Protein AF-A0A954W7C1-F1 (afdb_monomer_lite)

Radius of gyration: 16.76 Å; chains: 1; bounding box: 34×51×30 Å

Foldseek 3Di:
DDDDDDPDDDPPVVVVVVVLVVVVVVLCCCQPPQDAQLWHADDADPVRPWGDHPHTDDSNDWDDPPPILQVQLVVLVVSCVVPVDCVSVVSSVSSD

Sequence (96 aa):
MPTSPLPAADPPTDLAARAKQTMRRAATYYRTQVATHGGYVYHYTPDLKTRWGEGLATVDQIWVQPPGTPTVGLAFLRAYEATGDEFYLDAATDAA

Structure (mmCIF, N/CA/C/O backbone):
data_AF-A0A954W7C1-F1
#
_entry.id   AF-A0A954W7C1-F1
#
loop_
_atom_site.group_PDB
_atom_site.id
_atom_site.type_symbol
_atom_site.label_atom_id
_atom_site.label_alt_id
_atom_site.label_comp_id
_atom_site.label_asym_id
_atom_site.label_entity_id
_atom_site.label_seq_id
_atom_site.pdbx_PDB_ins_code
_atom_site.Cartn_x
_atom_site.Cartn_y
_atom_site.Cartn_z
_atom_site.occupancy
_atom_site.B_iso_or_equiv
_atom_site.auth_seq_id
_atom_site.auth_comp_id
_atom_site.auth_asym_id
_atom_site.auth_atom_id
_atom_site.pdbx_PDB_model_num
ATOM 1 N N . MET A 1 1 ? 5.286 40.792 -6.399 1.00 46.50 1 MET A N 1
ATOM 2 C CA . MET A 1 1 ? 4.451 39.579 -6.533 1.00 46.50 1 MET A CA 1
ATOM 3 C C . MET A 1 1 ? 3.261 39.736 -5.599 1.00 46.50 1 MET A C 1
ATOM 5 O O . MET A 1 1 ? 3.514 39.960 -4.421 1.00 46.50 1 MET A O 1
ATOM 9 N N . PRO A 1 2 ? 2.004 39.709 -6.070 1.00 47.50 2 PRO A N 1
ATOM 10 C CA . PRO A 1 2 ? 0.861 39.740 -5.166 1.00 47.50 2 PRO A CA 1
ATOM 11 C C . PRO A 1 2 ? 0.733 38.371 -4.481 1.00 47.50 2 PRO A C 1
ATOM 13 O O . PRO A 1 2 ? 0.677 37.339 -5.146 1.00 47.50 2 PRO A O 1
ATOM 16 N N . THR A 1 3 ? 0.723 38.352 -3.151 1.00 55.84 3 THR A N 1
ATOM 17 C CA . THR A 1 3 ? 0.455 37.154 -2.348 1.00 55.84 3 THR A CA 1
ATOM 18 C C . THR A 1 3 ? -1.054 36.956 -2.265 1.00 55.84 3 THR A C 1
ATOM 20 O O . THR A 1 3 ? -1.725 37.636 -1.489 1.00 55.84 3 THR A O 1
ATOM 23 N N . SER A 1 4 ? -1.599 36.055 -3.084 1.00 59.16 4 SER A N 1
ATOM 24 C CA . SER A 1 4 ? -2.972 35.581 -2.876 1.00 59.16 4 SER A CA 1
ATOM 25 C C . SER A 1 4 ? -3.046 34.822 -1.548 1.00 59.16 4 SER A C 1
ATOM 27 O O . SER A 1 4 ? -2.147 34.021 -1.273 1.00 59.16 4 SER A O 1
ATOM 29 N N . PRO A 1 5 ? -4.073 35.056 -0.715 1.00 54.41 5 PRO A N 1
ATOM 30 C CA . PRO A 1 5 ? -4.261 34.274 0.495 1.00 54.41 5 PRO A CA 1
ATOM 31 C C . PRO A 1 5 ? -4.537 32.815 0.114 1.00 54.41 5 PRO A C 1
ATOM 33 O O . PRO A 1 5 ? -5.275 32.537 -0.833 1.00 54.41 5 PRO A O 1
ATOM 36 N N . LEU A 1 6 ? -3.913 31.885 0.841 1.00 46.31 6 LEU A N 1
ATOM 37 C CA . LEU A 1 6 ? -4.219 30.462 0.731 1.00 46.31 6 LEU A CA 1
ATOM 38 C C . LEU A 1 6 ? -5.710 30.260 1.053 1.00 46.31 6 LEU A C 1
ATOM 40 O O . LEU A 1 6 ? -6.195 30.863 2.015 1.00 46.31 6 LEU A O 1
ATOM 44 N N . PRO A 1 7 ? -6.445 29.455 0.266 1.00 57.06 7 PRO A N 1
ATOM 45 C CA . PRO A 1 7 ? -7.849 29.187 0.546 1.00 57.06 7 PRO A CA 1
ATOM 46 C C . PRO A 1 7 ? -7.996 28.606 1.956 1.00 57.06 7 PRO A C 1
ATOM 48 O O . PRO A 1 7 ? -7.177 27.795 2.394 1.00 57.06 7 PRO A O 1
ATOM 51 N N . ALA A 1 8 ? -9.025 29.058 2.676 1.00 61.09 8 ALA A N 1
ATOM 52 C CA . ALA A 1 8 ? -9.338 28.560 4.008 1.00 61.09 8 ALA A CA 1
ATOM 53 C C . ALA A 1 8 ? -9.559 27.040 3.957 1.00 61.09 8 ALA A C 1
ATOM 55 O O . ALA A 1 8 ? -10.245 26.543 3.065 1.00 61.09 8 ALA A O 1
ATOM 56 N N . ALA A 1 9 ? -8.957 26.314 4.901 1.00 61.81 9 ALA A N 1
ATOM 57 C CA . ALA A 1 9 ? -9.145 24.876 5.024 1.00 61.81 9 ALA A CA 1
ATOM 58 C C . ALA A 1 9 ? -10.626 24.558 5.283 1.00 61.81 9 ALA A C 1
ATOM 60 O O . ALA A 1 9 ? -11.261 25.204 6.121 1.00 61.81 9 ALA A O 1
ATOM 61 N N . ASP A 1 10 ? -11.159 23.570 4.561 1.0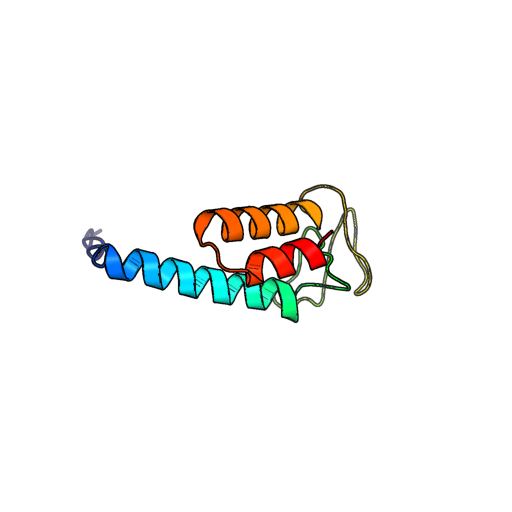0 54.03 10 ASP A N 1
ATOM 62 C CA . ASP A 1 10 ? -12.523 23.073 4.745 1.00 54.03 10 ASP A CA 1
ATOM 63 C C . ASP A 1 10 ? -12.784 22.672 6.212 1.00 54.03 10 ASP A C 1
ATOM 65 O O . ASP A 1 10 ? -11.849 22.276 6.922 1.00 54.03 10 ASP A O 1
ATOM 69 N N . PRO A 1 11 ? -14.040 22.760 6.695 1.00 55.62 11 PRO A N 1
ATOM 70 C CA . PRO A 1 11 ? -14.371 22.446 8.080 1.00 55.62 11 PRO A CA 1
ATOM 71 C C . PRO A 1 11 ? -13.880 21.040 8.488 1.00 55.62 11 PRO A C 1
ATOM 73 O O . PRO A 1 11 ? -13.865 20.125 7.660 1.00 55.62 11 PRO A O 1
ATOM 76 N N . PRO A 1 12 ? -13.519 20.818 9.770 1.00 59.91 12 PRO A N 1
ATOM 77 C CA . PRO A 1 12 ? -12.833 19.600 10.229 1.00 59.91 12 PRO A CA 1
ATOM 78 C C . PRO A 1 12 ? -13.532 18.283 9.856 1.00 59.91 12 PRO A C 1
ATOM 80 O O . PRO A 1 12 ? -12.876 17.268 9.613 1.00 59.91 12 PRO A O 1
ATOM 83 N N . THR A 1 13 ? -14.865 18.303 9.784 1.00 62.84 13 THR A N 1
ATOM 84 C CA . THR A 1 13 ? -15.707 17.157 9.418 1.00 62.84 13 THR A CA 1
ATOM 85 C C . THR A 1 13 ? -15.498 16.715 7.969 1.00 62.84 13 THR A C 1
ATOM 87 O O . THR A 1 13 ? -15.552 15.524 7.669 1.00 62.84 13 THR A O 1
ATOM 90 N N . ASP A 1 14 ? -15.217 17.664 7.079 1.00 82.94 14 ASP A N 1
ATOM 91 C CA . ASP A 1 14 ? -14.963 17.416 5.664 1.00 82.94 14 ASP A CA 1
ATOM 92 C C . ASP A 1 14 ? -13.527 16.927 5.440 1.00 82.94 14 ASP A C 1
ATOM 94 O O . ASP A 1 14 ? -13.296 15.947 4.731 1.00 82.94 14 ASP A O 1
ATOM 98 N N . LEU A 1 15 ? -12.550 17.516 6.139 1.00 91.25 15 LEU A N 1
ATOM 99 C CA . LEU A 1 15 ? -11.151 17.107 6.006 1.00 91.25 15 LEU A CA 1
ATOM 100 C C . LEU A 1 15 ? -10.935 15.639 6.402 1.00 91.25 15 LEU A C 1
ATOM 102 O O . LEU A 1 15 ? -10.290 14.894 5.663 1.00 91.25 15 LEU A O 1
ATOM 106 N N . ALA A 1 16 ? -11.498 15.199 7.533 1.00 91.38 16 ALA A N 1
ATOM 107 C CA . ALA A 1 16 ? -11.367 13.812 7.980 1.00 91.38 16 ALA A CA 1
ATOM 108 C C . ALA A 1 16 ? -12.037 12.823 7.007 1.00 91.38 16 ALA A C 1
ATOM 110 O O . ALA A 1 16 ? -11.474 11.767 6.706 1.00 91.38 16 ALA A O 1
ATOM 111 N N . ALA A 1 17 ? -13.218 13.165 6.483 1.00 92.50 17 ALA A N 1
ATOM 112 C CA . ALA A 1 17 ? -13.920 12.342 5.500 1.00 92.50 17 ALA A CA 1
ATOM 113 C C . ALA A 1 17 ? -13.145 12.252 4.174 1.00 92.50 17 ALA A C 1
ATOM 115 O O . ALA A 1 17 ? -12.912 11.151 3.666 1.00 92.50 17 ALA A O 1
ATOM 116 N N . ARG A 1 18 ? -12.668 13.389 3.650 1.00 94.25 18 ARG A N 1
ATOM 117 C CA . ARG A 1 18 ? -11.837 13.448 2.436 1.00 94.25 18 ARG A CA 1
ATOM 118 C C . ARG A 1 18 ? -10.519 12.699 2.604 1.00 94.25 18 ARG A C 1
ATOM 120 O O . ARG A 1 18 ? -10.097 12.011 1.672 1.00 94.25 18 ARG A O 1
ATOM 127 N N . ALA A 1 19 ? -9.890 12.780 3.778 1.00 95.81 19 ALA A N 1
ATOM 128 C CA . ALA A 1 19 ? -8.681 12.022 4.088 1.00 95.81 19 ALA A CA 1
ATOM 129 C C . ALA A 1 19 ? -8.946 10.513 4.010 1.00 95.81 19 ALA A C 1
ATOM 131 O O . ALA A 1 19 ? -8.264 9.822 3.256 1.00 95.81 19 ALA A O 1
ATOM 132 N N . LYS A 1 20 ? -9.997 10.015 4.679 1.00 96.06 20 LYS A N 1
ATOM 133 C CA . LYS A 1 20 ? -10.389 8.594 4.616 1.00 96.06 20 LYS A CA 1
ATOM 134 C C . LYS A 1 20 ? -10.694 8.139 3.188 1.00 96.06 20 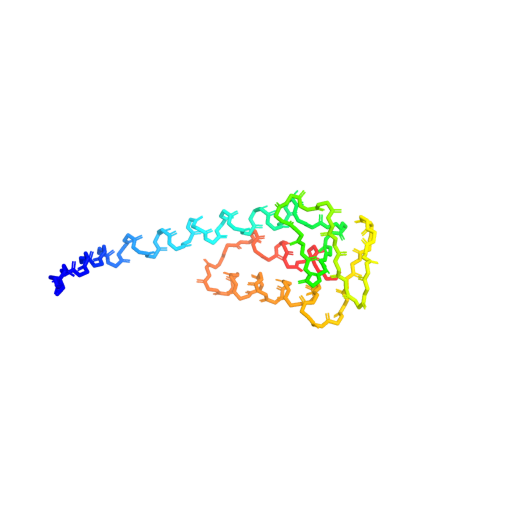LYS A C 1
ATOM 136 O O . LYS A 1 20 ? -10.212 7.090 2.764 1.00 96.06 20 LYS A O 1
ATOM 141 N N . GLN A 1 21 ? -11.437 8.938 2.420 1.00 96.44 21 GLN A N 1
ATOM 142 C CA . GLN A 1 21 ? -11.748 8.623 1.022 1.00 96.44 21 GLN A CA 1
ATOM 143 C C . GLN A 1 21 ? -10.481 8.564 0.155 1.00 96.44 21 GLN A C 1
ATOM 145 O O . GLN A 1 21 ? -10.324 7.664 -0.672 1.00 96.44 21 GLN A O 1
ATOM 150 N N . THR A 1 22 ? -9.560 9.507 0.349 1.00 97.44 22 THR A N 1
ATOM 151 C CA . THR A 1 22 ? -8.303 9.573 -0.407 1.00 97.44 22 THR A CA 1
ATOM 152 C C . THR A 1 22 ? -7.379 8.414 -0.045 1.00 97.44 22 THR A C 1
ATOM 154 O O . THR A 1 22 ? -6.858 7.757 -0.947 1.00 97.44 22 THR A O 1
ATOM 157 N N . MET A 1 23 ? -7.244 8.102 1.248 1.00 98.25 23 MET A N 1
ATOM 158 C CA . MET A 1 23 ? -6.518 6.924 1.731 1.00 98.25 23 MET A CA 1
ATOM 159 C C . MET A 1 23 ? -7.076 5.646 1.108 1.00 98.25 23 MET A C 1
ATOM 161 O O . MET A 1 23 ? -6.313 4.852 0.561 1.00 98.25 23 MET A O 1
ATOM 165 N N . ARG A 1 24 ? -8.407 5.482 1.098 1.00 98.44 24 ARG A N 1
ATOM 166 C CA . ARG A 1 24 ? -9.046 4.291 0.534 1.00 98.44 24 ARG A CA 1
ATOM 167 C C . ARG A 1 24 ? -8.764 4.145 -0.957 1.00 98.44 24 ARG A C 1
ATOM 169 O O . ARG A 1 24 ? -8.458 3.044 -1.414 1.00 98.44 24 ARG A O 1
ATOM 176 N N . ARG A 1 25 ? -8.815 5.245 -1.717 1.00 98.56 25 ARG A N 1
ATOM 177 C CA . ARG A 1 25 ? -8.472 5.255 -3.150 1.00 98.56 25 ARG A CA 1
ATOM 178 C C . ARG A 1 25 ? -7.010 4.878 -3.390 1.00 98.56 25 ARG A C 1
ATOM 180 O O . ARG A 1 25 ? -6.747 4.014 -4.223 1.00 98.56 25 ARG A O 1
ATOM 187 N N . ALA A 1 26 ? -6.078 5.482 -2.651 1.00 98.38 26 ALA A N 1
ATOM 188 C CA . ALA A 1 26 ? -4.650 5.190 -2.775 1.00 98.38 26 ALA A CA 1
ATOM 189 C C . ALA A 1 26 ? -4.336 3.727 -2.425 1.00 98.38 26 ALA A C 1
ATOM 191 O O . ALA A 1 26 ? -3.678 3.028 -3.192 1.00 98.38 26 ALA A O 1
ATOM 192 N N . ALA A 1 27 ? -4.880 3.238 -1.312 1.00 98.50 27 ALA A N 1
ATOM 193 C CA . ALA A 1 27 ? -4.696 1.865 -0.867 1.00 98.50 27 ALA A CA 1
ATOM 194 C C . ALA A 1 27 ? -5.313 0.845 -1.836 1.00 98.50 27 ALA A C 1
ATOM 196 O O . ALA A 1 27 ? -4.700 -0.178 -2.122 1.00 98.50 27 ALA A O 1
ATOM 197 N N . THR A 1 28 ? -6.479 1.150 -2.415 1.00 98.75 28 THR A N 1
ATOM 198 C CA . THR A 1 28 ? -7.095 0.312 -3.460 1.00 98.75 28 THR A CA 1
ATOM 199 C C . THR A 1 28 ? -6.212 0.227 -4.700 1.00 98.75 28 THR A C 1
ATOM 201 O O . THR A 1 28 ? -6.018 -0.865 -5.233 1.00 98.75 28 THR A O 1
ATOM 204 N N . TYR A 1 29 ? -5.630 1.344 -5.143 1.00 98.50 29 TYR A N 1
ATOM 205 C CA . TYR A 1 29 ? -4.682 1.337 -6.258 1.00 98.50 29 TYR A CA 1
ATOM 206 C C . TYR A 1 29 ? -3.445 0.482 -5.944 1.00 98.50 29 TYR A C 1
ATOM 208 O O . TYR A 1 29 ? -3.074 -0.379 -6.739 1.00 98.50 29 TYR A O 1
ATOM 216 N N . TYR A 1 30 ? -2.854 0.640 -4.757 1.00 97.88 30 TYR A N 1
ATOM 217 C CA . TYR A 1 30 ? -1.701 -0.165 -4.346 1.00 97.88 30 TYR A CA 1
ATOM 218 C C . TYR A 1 30 ? -2.019 -1.660 -4.267 1.00 97.88 30 TYR A C 1
ATOM 220 O O . TYR A 1 30 ? -1.251 -2.472 -4.774 1.00 97.88 30 TYR A O 1
ATOM 228 N N . ARG A 1 31 ? -3.150 -2.035 -3.663 1.00 98.38 31 ARG A N 1
ATOM 229 C CA . ARG A 1 31 ? -3.542 -3.441 -3.498 1.00 98.38 31 ARG A CA 1
ATOM 230 C C . ARG A 1 31 ? -3.900 -4.116 -4.824 1.00 98.38 31 ARG A C 1
ATOM 232 O O . ARG A 1 31 ? -3.610 -5.289 -4.997 1.00 98.38 31 ARG A O 1
ATOM 239 N N . THR A 1 32 ? -4.534 -3.393 -5.752 1.00 97.94 32 THR A N 1
ATOM 240 C CA . THR A 1 32 ? -5.119 -4.008 -6.963 1.00 97.94 32 THR A CA 1
ATOM 241 C C . THR A 1 32 ? -4.327 -3.785 -8.247 1.00 97.94 32 THR A C 1
ATOM 243 O O . THR A 1 32 ? -4.500 -4.556 -9.184 1.00 97.94 32 THR A O 1
ATOM 246 N N . GLN A 1 33 ? -3.507 -2.732 -8.324 1.00 97.38 33 GLN A N 1
ATOM 247 C CA . GLN A 1 33 ? -2.774 -2.372 -9.545 1.00 97.38 33 GLN A CA 1
ATOM 248 C C . GLN A 1 33 ? -1.259 -2.490 -9.375 1.00 97.38 33 GLN A C 1
ATOM 250 O O . GLN A 1 33 ? -0.575 -2.917 -10.298 1.00 97.38 33 GLN A O 1
ATOM 255 N N . VAL A 1 34 ? -0.726 -2.096 -8.213 1.00 97.25 34 VAL A N 1
ATOM 256 C CA . VAL A 1 34 ? 0.730 -2.079 -7.975 1.00 97.25 34 VAL A CA 1
ATOM 257 C C . VAL A 1 34 ? 1.239 -3.426 -7.468 1.00 97.25 34 VAL A C 1
ATOM 259 O O . VAL A 1 34 ? 2.322 -3.854 -7.864 1.00 97.25 34 VAL A O 1
ATOM 262 N N . ALA A 1 35 ? 0.476 -4.082 -6.591 1.00 97.44 35 ALA A N 1
ATOM 263 C CA . ALA A 1 35 ? 0.874 -5.343 -5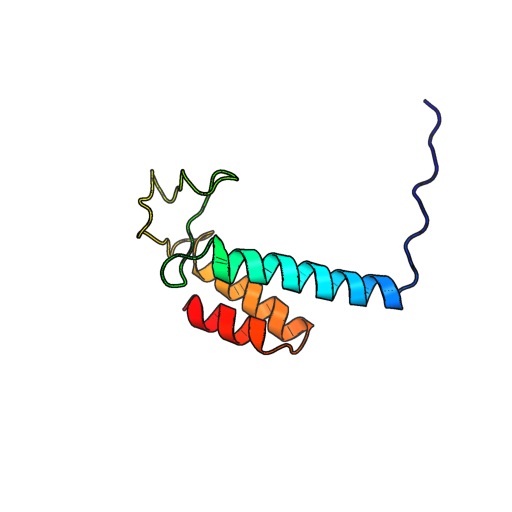.980 1.00 97.44 35 ALA A CA 1
ATOM 264 C C . ALA A 1 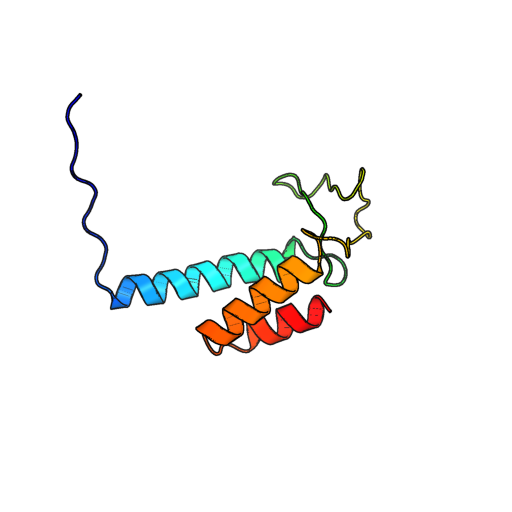35 ? 1.143 -6.429 -7.029 1.00 97.44 35 ALA A C 1
ATOM 266 O O . ALA A 1 35 ? 0.427 -6.557 -8.023 1.00 97.44 35 ALA A O 1
ATOM 267 N N . THR A 1 36 ? 2.151 -7.258 -6.776 1.00 96.44 36 THR A N 1
ATOM 268 C CA . THR A 1 36 ? 2.351 -8.523 -7.492 1.00 96.44 36 THR A CA 1
ATOM 269 C C . THR A 1 36 ? 2.496 -9.635 -6.469 1.00 96.44 36 THR A C 1
ATOM 271 O O . THR A 1 36 ? 3.394 -9.584 -5.636 1.00 96.44 36 THR A O 1
ATOM 274 N N . HIS A 1 37 ? 1.579 -10.607 -6.494 1.00 95.75 37 HIS A N 1
ATOM 275 C CA . HIS A 1 37 ? 1.482 -11.659 -5.471 1.00 95.75 37 HIS A CA 1
ATOM 276 C C . HIS A 1 37 ? 1.439 -11.100 -4.034 1.00 95.75 37 HIS A C 1
ATOM 278 O O . HIS A 1 37 ? 2.036 -11.671 -3.133 1.00 95.75 37 HIS A O 1
ATOM 284 N N . GLY A 1 38 ? 0.798 -9.941 -3.838 1.00 97.12 38 GLY A N 1
ATOM 285 C CA . GLY A 1 38 ? 0.764 -9.243 -2.546 1.00 97.12 38 GLY A CA 1
ATOM 286 C C . GLY A 1 38 ? 2.021 -8.429 -2.204 1.00 97.12 38 GLY A C 1
ATOM 287 O O . GLY A 1 38 ? 1.993 -7.611 -1.290 1.00 97.12 38 GLY A O 1
ATOM 288 N N . GLY A 1 39 ? 3.106 -8.568 -2.971 1.00 97.56 39 GLY A N 1
ATOM 289 C CA . GLY A 1 39 ? 4.362 -7.869 -2.718 1.00 97.56 39 GLY A CA 1
ATOM 290 C C . GLY A 1 39 ? 4.612 -6.630 -3.577 1.00 97.56 39 GLY A C 1
ATOM 291 O O . GLY A 1 39 ? 3.911 -6.340 -4.552 1.00 97.56 39 GLY A O 1
ATOM 292 N N . TYR A 1 40 ? 5.652 -5.890 -3.182 1.00 98.00 40 TYR A N 1
ATOM 293 C CA . TYR A 1 40 ? 6.030 -4.588 -3.727 1.00 98.00 40 TYR A CA 1
ATOM 294 C C . TYR A 1 40 ? 7.555 -4.442 -3.879 1.00 98.00 40 TYR A C 1
ATOM 296 O O . TYR A 1 40 ? 8.332 -5.045 -3.135 1.00 98.00 40 TYR A O 1
ATOM 304 N N . VAL A 1 41 ? 7.987 -3.595 -4.818 1.00 97.19 41 VAL A N 1
ATOM 305 C CA . VAL A 1 41 ? 9.386 -3.183 -5.014 1.00 97.19 41 VAL A CA 1
ATOM 306 C C . VAL A 1 41 ? 9.616 -1.713 -4.637 1.00 97.19 41 VAL A C 1
ATOM 308 O O . VAL A 1 41 ? 8.680 -1.017 -4.248 1.00 97.19 41 VAL A O 1
ATOM 311 N N . TYR A 1 42 ? 10.859 -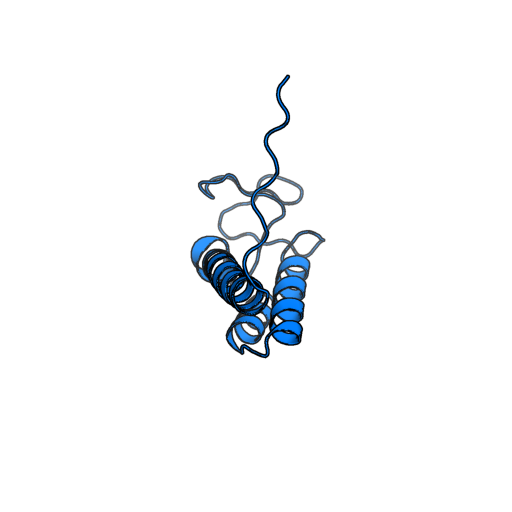1.231 -4.747 1.00 94.12 42 TYR A N 1
ATOM 312 C CA . TYR A 1 42 ? 11.261 0.105 -4.288 1.00 94.12 42 TYR A CA 1
ATOM 313 C C . TYR A 1 42 ? 10.703 1.229 -5.155 1.00 94.12 42 TYR A C 1
ATOM 315 O O . TYR A 1 42 ? 10.304 2.276 -4.649 1.00 94.12 42 TYR A O 1
ATOM 323 N N . HIS A 1 43 ? 10.732 1.030 -6.473 1.00 94.81 43 HIS A N 1
ATOM 324 C CA . HIS A 1 43 ? 10.366 2.057 -7.435 1.00 94.81 43 HIS A CA 1
ATOM 325 C C . HIS A 1 43 ? 9.616 1.457 -8.617 1.00 94.81 43 HIS A C 1
ATOM 327 O O . HIS A 1 43 ? 9.956 0.380 -9.110 1.00 94.81 43 HIS A O 1
ATOM 333 N N . TYR A 1 44 ? 8.639 2.216 -9.103 1.00 96.12 44 TYR A N 1
ATOM 334 C CA . TYR A 1 44 ? 7.859 1.917 -10.291 1.00 96.12 44 TYR A CA 1
ATOM 335 C C . TYR A 1 44 ? 7.828 3.153 -11.183 1.00 96.12 44 TYR A C 1
ATOM 337 O O . TYR A 1 44 ? 7.688 4.274 -10.690 1.00 96.12 44 TYR A O 1
ATOM 345 N N . THR A 1 45 ? 7.903 2.971 -12.499 1.00 96.94 45 THR A N 1
ATOM 346 C CA . THR A 1 45 ? 7.428 4.024 -13.406 1.00 96.94 45 THR A CA 1
ATOM 347 C C . THR A 1 45 ? 5.921 4.234 -13.214 1.00 96.94 45 THR A C 1
ATOM 349 O O . THR A 1 45 ? 5.226 3.302 -12.807 1.00 96.94 45 THR A O 1
ATOM 352 N N . PRO A 1 46 ? 5.369 5.423 -13.526 1.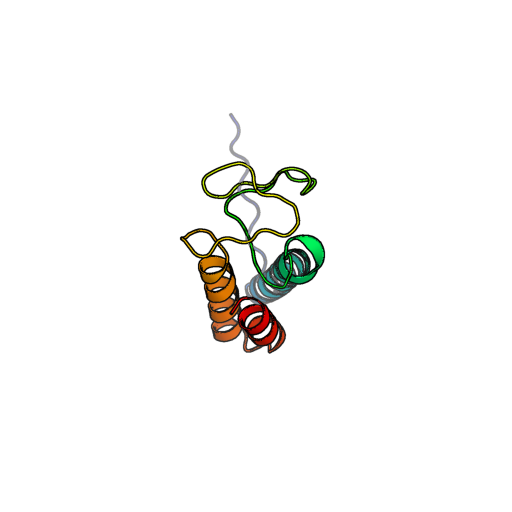00 95.12 46 PRO A N 1
ATOM 353 C CA . PRO A 1 46 ? 3.933 5.680 -13.369 1.00 95.12 46 PRO A CA 1
ATOM 354 C C . PRO A 1 46 ? 3.023 4.720 -14.150 1.00 95.12 46 PRO A C 1
ATOM 356 O O . PRO A 1 46 ? 1.877 4.521 -13.767 1.00 95.12 46 PRO A O 1
ATOM 359 N N . ASP A 1 47 ? 3.531 4.118 -15.229 1.00 95.94 47 ASP A N 1
ATOM 360 C CA . ASP A 1 47 ? 2.833 3.108 -16.031 1.00 95.94 47 ASP A CA 1
ATOM 361 C C . ASP A 1 47 ? 3.091 1.658 -15.572 1.00 95.94 47 ASP A C 1
ATOM 363 O O . ASP A 1 47 ? 2.646 0.719 -16.229 1.00 95.94 47 ASP A O 1
ATOM 367 N N . LEU A 1 48 ? 3.818 1.475 -14.461 1.00 95.75 48 LEU A N 1
ATOM 368 C CA . LEU A 1 48 ? 4.178 0.204 -13.816 1.00 95.75 48 LEU A CA 1
ATOM 369 C C . LEU A 1 48 ? 4.990 -0.780 -14.677 1.00 95.75 48 LEU A C 1
ATOM 371 O O . LEU A 1 48 ? 5.210 -1.924 -14.256 1.00 95.75 48 LEU A O 1
ATOM 375 N N . LYS A 1 49 ? 5.458 -0.352 -15.858 1.00 95.69 49 LYS A N 1
ATOM 376 C CA . LYS A 1 49 ? 6.205 -1.204 -16.796 1.00 95.69 49 LYS A CA 1
ATOM 377 C C . LYS A 1 49 ? 7.626 -1.480 -16.346 1.00 95.69 49 LYS A C 1
ATOM 379 O O . LYS A 1 49 ? 8.133 -2.569 -16.600 1.00 95.69 49 LYS A O 1
ATOM 384 N N . THR A 1 50 ? 8.254 -0.516 -15.679 1.00 96.88 50 THR A N 1
ATOM 385 C CA . THR A 1 50 ? 9.610 -0.682 -15.165 1.00 96.88 50 THR A CA 1
ATOM 386 C C . THR A 1 50 ? 9.599 -0.621 -13.652 1.00 96.88 50 THR A C 1
ATOM 388 O O . THR A 1 50 ? 8.951 0.235 -13.043 1.00 96.88 50 THR A O 1
ATOM 391 N N . ARG A 1 51 ? 10.310 -1.574 -13.057 1.00 96.56 51 ARG A N 1
ATOM 392 C CA . ARG A 1 51 ? 10.309 -1.864 -11.629 1.00 96.56 51 ARG A CA 1
ATOM 393 C C . ARG A 1 51 ? 11.743 -2.016 -11.167 1.00 96.56 51 ARG A C 1
ATOM 395 O O . ARG A 1 51 ? 12.570 -2.563 -11.898 1.00 96.56 51 ARG A O 1
ATOM 402 N N . TRP A 1 52 ? 12.028 -1.549 -9.960 1.00 96.31 52 TRP A N 1
ATOM 403 C CA . TRP A 1 52 ? 13.354 -1.679 -9.377 1.00 96.31 52 TRP A CA 1
ATOM 404 C C . TRP A 1 52 ? 13.291 -2.104 -7.923 1.00 96.31 52 TRP A C 1
ATOM 406 O O . TRP A 1 52 ? 12.533 -1.545 -7.128 1.00 96.31 52 TRP A O 1
ATOM 416 N N . GLY A 1 53 ? 14.146 -3.065 -7.607 1.00 93.31 53 GLY A N 1
ATOM 417 C CA . GLY A 1 53 ? 14.656 -3.305 -6.272 1.00 93.31 53 GLY A CA 1
ATOM 418 C C . GLY A 1 53 ? 16.113 -2.852 -6.198 1.00 93.31 53 GLY A C 1
ATOM 419 O O . GLY A 1 53 ? 16.431 -1.718 -6.543 1.00 93.31 53 GLY A O 1
ATOM 420 N N . GLU A 1 54 ? 17.023 -3.753 -5.828 1.00 93.50 54 GLU A N 1
ATOM 421 C CA . GLU A 1 54 ? 18.481 -3.510 -5.915 1.00 93.50 54 GLU A CA 1
ATOM 422 C C . GLU A 1 54 ? 18.999 -3.430 -7.364 1.00 93.50 54 GLU A C 1
ATOM 424 O O . GLU A 1 54 ? 20.112 -2.980 -7.624 1.00 93.50 54 GLU A O 1
ATOM 429 N N . GLY A 1 55 ? 18.170 -3.839 -8.319 1.00 94.38 55 GLY A N 1
ATOM 430 C CA . GLY A 1 55 ? 18.373 -3.690 -9.751 1.00 94.38 55 GLY A CA 1
ATOM 431 C C . GLY A 1 55 ? 17.025 -3.704 -10.464 1.00 94.38 55 GLY A C 1
ATOM 432 O O . GLY A 1 55 ? 15.979 -3.566 -9.824 1.00 94.38 55 GLY A O 1
ATOM 433 N N . LEU A 1 56 ? 17.038 -3.884 -11.785 1.00 96.75 56 LEU A N 1
ATOM 434 C CA . LEU A 1 56 ? 15.805 -4.083 -12.548 1.00 96.75 56 LEU A CA 1
ATOM 435 C C . LEU A 1 56 ? 15.067 -5.323 -12.032 1.00 96.75 56 LEU A C 1
ATOM 437 O O . LEU A 1 56 ? 15.632 -6.415 -11.984 1.00 96.75 56 LEU A O 1
ATOM 441 N N . ALA A 1 57 ? 13.809 -5.128 -11.658 1.00 96.62 57 ALA A N 1
ATOM 442 C CA . ALA A 1 57 ? 12.914 -6.185 -11.227 1.00 96.62 57 ALA A CA 1
ATOM 443 C C . ALA A 1 57 ? 12.021 -6.618 -12.394 1.00 96.62 57 ALA A C 1
ATOM 445 O O . ALA A 1 57 ? 11.539 -5.799 -13.180 1.00 96.62 57 ALA A O 1
ATOM 446 N N . THR A 1 58 ? 11.785 -7.919 -12.491 1.00 96.25 58 THR A N 1
ATOM 447 C CA . THR A 1 58 ? 10.756 -8.493 -13.363 1.00 96.25 58 THR A CA 1
ATOM 448 C C . THR A 1 58 ? 9.360 -8.244 -12.792 1.00 96.25 58 THR A C 1
ATOM 450 O O . THR A 1 58 ? 9.204 -7.782 -11.660 1.00 96.25 58 THR A O 1
ATOM 453 N N . VAL A 1 59 ? 8.325 -8.550 -13.580 1.00 93.75 59 VAL A N 1
ATOM 454 C CA . VAL A 1 59 ? 6.935 -8.391 -13.140 1.00 93.75 59 VAL A CA 1
ATOM 455 C C . VAL A 1 59 ? 6.619 -9.261 -11.918 1.00 93.75 59 VAL A C 1
ATOM 457 O O . VAL A 1 59 ? 5.906 -8.800 -11.041 1.00 93.75 59 VAL A O 1
ATOM 460 N N . ASP A 1 60 ? 7.213 -10.448 -11.794 1.00 95.50 60 ASP A N 1
ATOM 461 C CA . ASP A 1 60 ? 6.885 -11.402 -10.725 1.00 95.50 60 ASP A CA 1
ATOM 462 C C . ASP A 1 60 ? 7.740 -11.252 -9.457 1.00 95.50 60 ASP A C 1
ATOM 464 O O . ASP A 1 60 ? 7.518 -11.953 -8.470 1.00 95.50 60 ASP A O 1
ATOM 468 N N . GLN A 1 61 ? 8.726 -10.350 -9.461 1.00 96.50 61 GLN A N 1
ATOM 469 C CA . GLN A 1 61 ? 9.617 -10.137 -8.322 1.00 96.50 61 GLN A CA 1
ATOM 470 C C . GLN A 1 61 ? 9.079 -9.096 -7.337 1.00 96.50 61 GLN A C 1
ATOM 472 O O . GLN A 1 61 ? 8.526 -8.065 -7.717 1.00 96.50 61 GLN A O 1
ATOM 477 N N . ILE A 1 62 ? 9.344 -9.351 -6.055 1.00 97.00 62 ILE A N 1
ATOM 478 C CA . ILE A 1 62 ? 9.011 -8.490 -4.916 1.00 97.00 62 ILE A CA 1
ATOM 479 C C . ILE A 1 62 ? 10.260 -8.283 -4.060 1.00 97.00 62 ILE A C 1
ATOM 481 O O . ILE A 1 62 ? 11.219 -9.049 -4.167 1.00 97.00 62 ILE A O 1
ATOM 485 N N . TRP A 1 63 ? 10.263 -7.259 -3.204 1.00 96.75 63 TRP A N 1
ATOM 486 C CA . TRP A 1 63 ? 11.393 -6.975 -2.318 1.00 96.75 63 TRP A CA 1
ATOM 487 C C . TRP A 1 63 ? 11.007 -7.012 -0.847 1.00 96.75 63 TRP A C 1
ATOM 489 O O . TRP A 1 63 ? 9.949 -6.523 -0.462 1.00 96.75 63 TRP A O 1
ATOM 499 N N . VAL A 1 64 ? 11.899 -7.565 -0.024 1.00 94.25 64 VAL A N 1
ATOM 500 C CA . VAL A 1 64 ? 11.721 -7.675 1.434 1.00 94.25 64 VAL A CA 1
ATOM 501 C C . VAL A 1 64 ? 12.473 -6.589 2.206 1.00 94.25 64 VAL A C 1
ATOM 503 O O . VAL A 1 64 ? 12.036 -6.170 3.272 1.00 94.25 64 VAL A O 1
ATOM 506 N N . GLN A 1 65 ? 13.590 -6.095 1.668 1.00 92.06 65 GLN A N 1
ATOM 507 C CA . GLN A 1 65 ? 14.348 -4.991 2.260 1.00 92.06 65 GLN A CA 1
ATOM 508 C C . GLN A 1 65 ? 13.552 -3.680 2.131 1.00 92.06 65 GLN A C 1
ATOM 510 O O . GLN A 1 65 ? 12.907 -3.472 1.100 1.00 92.06 65 GLN A O 1
ATOM 515 N N . PRO A 1 66 ? 13.573 -2.775 3.125 1.00 86.88 66 PRO A N 1
ATOM 516 C CA . PRO A 1 66 ? 12.979 -1.449 2.978 1.00 86.88 66 PRO A CA 1
ATOM 517 C C . PRO A 1 66 ? 13.579 -0.681 1.782 1.00 86.88 66 PRO A C 1
ATOM 519 O O . PRO A 1 66 ? 14.789 -0.759 1.570 1.00 86.88 66 PRO A O 1
ATOM 522 N N . PRO A 1 67 ? 12.777 0.091 1.021 1.00 85.44 67 PRO A N 1
ATOM 523 C CA . PRO A 1 67 ? 11.351 0.389 1.208 1.00 85.44 67 PRO A CA 1
ATOM 524 C C . PRO A 1 67 ? 10.385 -0.592 0.493 1.00 85.44 67 PRO A C 1
ATOM 526 O O . PRO A 1 67 ? 9.362 -0.169 -0.034 1.00 85.44 67 PRO A O 1
ATOM 529 N N . GLY A 1 68 ? 10.699 -1.890 0.431 1.00 92.75 68 GLY A N 1
ATOM 530 C CA . GLY A 1 68 ? 9.877 -2.921 -0.218 1.00 92.75 68 GLY A CA 1
ATOM 531 C C . GLY A 1 68 ? 8.613 -3.338 0.553 1.00 92.75 68 GLY A C 1
ATOM 532 O O . GLY A 1 68 ? 8.071 -2.597 1.374 1.00 92.75 68 GLY A O 1
ATOM 533 N N . THR A 1 69 ? 8.154 -4.561 0.298 1.00 97.56 69 THR A N 1
ATOM 534 C CA . THR A 1 69 ? 6.884 -5.150 0.764 1.00 97.56 69 THR A CA 1
ATOM 535 C C . THR A 1 69 ? 6.559 -4.885 2.240 1.00 97.56 69 THR A C 1
ATOM 537 O O . THR A 1 69 ? 5.483 -4.339 2.499 1.00 97.56 69 THR A O 1
ATOM 540 N N . PRO A 1 70 ? 7.468 -5.115 3.215 1.00 96.75 70 PRO A N 1
ATOM 541 C CA . PRO A 1 70 ? 7.131 -4.896 4.625 1.00 96.75 70 PRO A CA 1
ATOM 542 C C . PRO A 1 70 ? 6.824 -3.432 4.954 1.00 96.75 70 PRO A C 1
ATOM 544 O O . PRO A 1 70 ? 6.035 -3.139 5.848 1.00 96.75 70 PRO A O 1
ATOM 547 N N . THR A 1 71 ? 7.414 -2.487 4.215 1.00 96.56 71 THR A N 1
ATOM 548 C CA . THR A 1 71 ? 7.160 -1.052 4.422 1.00 96.56 71 THR A CA 1
ATOM 549 C C . THR A 1 71 ? 5.740 -0.678 3.994 1.00 96.56 71 THR A C 1
ATOM 551 O O . THR A 1 71 ? 5.083 0.115 4.671 1.00 96.56 71 THR A O 1
ATOM 554 N N . VAL A 1 72 ? 5.237 -1.282 2.913 1.00 97.75 72 VAL A N 1
ATOM 555 C CA . VAL A 1 72 ? 3.855 -1.090 2.450 1.00 97.75 72 VAL A CA 1
ATOM 556 C C . VAL A 1 72 ? 2.864 -1.774 3.395 1.00 97.75 72 VAL A C 1
ATOM 558 O O . VAL A 1 72 ? 1.883 -1.144 3.792 1.00 97.75 72 VAL A O 1
ATOM 561 N N . GLY A 1 73 ? 3.156 -3.000 3.843 1.00 98.06 73 GLY A N 1
ATOM 562 C CA . GLY A 1 73 ? 2.348 -3.697 4.852 1.00 98.06 73 GLY A CA 1
ATOM 563 C C . GLY A 1 73 ? 2.198 -2.888 6.147 1.00 98.06 73 GLY A C 1
ATOM 564 O O . GLY A 1 73 ? 1.088 -2.695 6.640 1.00 98.06 73 GLY A O 1
ATOM 565 N N . LEU A 1 74 ? 3.288 -2.294 6.647 1.00 98.12 74 LEU A N 1
ATOM 566 C CA . LEU A 1 74 ? 3.244 -1.394 7.807 1.00 98.12 74 LEU A CA 1
ATOM 567 C C . LEU A 1 74 ? 2.403 -0.132 7.561 1.00 98.12 74 LEU A C 1
ATOM 569 O O . LEU A 1 74 ? 1.747 0.354 8.483 1.00 98.12 74 LEU A O 1
ATOM 573 N N . ALA A 1 75 ? 2.400 0.414 6.342 1.00 98.12 75 ALA A N 1
ATOM 574 C CA . ALA A 1 75 ? 1.544 1.549 6.003 1.00 98.12 75 ALA A CA 1
ATOM 575 C C . ALA A 1 75 ? 0.055 1.167 6.040 1.00 98.12 75 ALA A C 1
ATOM 577 O O . ALA A 1 75 ? -0.760 1.942 6.548 1.00 98.12 75 ALA A O 1
ATOM 578 N N . PHE A 1 76 ? -0.294 -0.034 5.570 1.00 98.69 76 PHE A N 1
ATOM 579 C CA . PHE A 1 76 ? -1.648 -0.569 5.697 1.00 98.69 76 PHE A CA 1
ATOM 580 C C . PHE A 1 76 ? -2.044 -0.807 7.159 1.00 98.69 76 PHE A C 1
ATOM 582 O O . PHE A 1 76 ? -3.116 -0.362 7.564 1.00 98.69 76 PHE A O 1
ATOM 589 N N . LEU A 1 77 ? -1.169 -1.382 7.991 1.00 98.75 77 LEU A N 1
ATOM 590 C CA . LEU A 1 77 ? -1.446 -1.549 9.425 1.00 98.75 77 LEU A CA 1
ATOM 591 C C . LEU A 1 77 ? -1.710 -0.210 10.126 1.00 98.75 77 LEU A C 1
ATOM 593 O O . LEU A 1 77 ? -2.698 -0.077 10.842 1.00 98.75 77 LEU A O 1
ATOM 597 N N . ARG A 1 78 ? -0.904 0.822 9.850 1.00 98.75 78 ARG A N 1
ATOM 598 C CA . ARG A 1 78 ? -1.141 2.173 10.393 1.00 98.75 78 ARG A CA 1
ATOM 599 C C . ARG A 1 78 ? -2.473 2.764 9.926 1.00 98.75 78 ARG A C 1
ATOM 601 O O . ARG A 1 78 ? -3.137 3.467 10.685 1.00 98.75 78 ARG A O 1
ATOM 608 N N . ALA A 1 79 ? -2.872 2.500 8.681 1.00 98.56 79 ALA A N 1
ATOM 609 C CA . ALA A 1 79 ? -4.171 2.930 8.172 1.00 98.56 79 ALA A CA 1
ATOM 610 C C . ALA A 1 79 ? -5.326 2.194 8.870 1.00 98.56 79 ALA A C 1
ATOM 612 O O . ALA A 1 79 ? -6.329 2.830 9.202 1.00 98.56 79 ALA A O 1
ATOM 613 N N . TYR A 1 80 ? -5.174 0.895 9.147 1.00 98.75 80 TYR A N 1
ATOM 614 C CA . TYR A 1 80 ? -6.127 0.129 9.948 1.00 98.75 80 TYR A CA 1
ATOM 615 C C . TYR A 1 80 ? -6.244 0.700 11.365 1.00 98.75 80 TYR A C 1
ATOM 617 O O . TYR A 1 80 ? -7.341 1.067 11.775 1.00 98.75 80 TYR A O 1
ATOM 625 N N . GLU A 1 81 ? -5.128 0.892 12.072 1.00 98.69 81 GLU A N 1
ATOM 626 C CA . GLU A 1 81 ? -5.105 1.474 13.424 1.00 98.69 81 GLU A CA 1
ATOM 627 C C . GLU A 1 81 ? -5.793 2.848 13.486 1.00 98.69 81 GLU A C 1
ATOM 629 O O . GLU A 1 81 ? -6.527 3.141 14.429 1.00 98.69 81 GLU A O 1
ATOM 634 N N . ALA A 1 82 ? -5.594 3.689 12.466 1.00 97.75 82 ALA A N 1
ATOM 635 C CA . ALA A 1 82 ? -6.161 5.036 12.420 1.00 97.75 82 ALA A CA 1
ATOM 636 C C . ALA A 1 82 ? -7.655 5.085 12.050 1.00 97.75 82 ALA A C 1
ATOM 638 O O . ALA A 1 82 ? -8.311 6.104 12.290 1.00 97.75 82 ALA A O 1
ATOM 639 N N . THR A 1 83 ? -8.197 4.044 11.410 1.00 96.75 83 THR A N 1
ATOM 640 C CA . THR A 1 83 ? -9.544 4.096 10.805 1.00 96.75 83 THR A CA 1
ATOM 641 C C . THR A 1 83 ? -10.503 3.005 11.271 1.00 96.75 83 THR A C 1
ATOM 643 O O . THR A 1 83 ? -11.711 3.233 11.205 1.00 96.75 83 THR A O 1
ATOM 646 N N . GLY A 1 84 ? -9.993 1.858 11.726 1.00 98.00 84 GLY A N 1
ATOM 647 C CA . GLY A 1 84 ? -10.760 0.650 12.042 1.00 98.00 84 GLY A CA 1
ATOM 648 C C . GLY A 1 84 ? -11.322 -0.094 10.823 1.00 98.00 84 GLY A C 1
ATOM 649 O O . GLY A 1 84 ? -12.151 -0.979 10.988 1.00 98.00 84 GLY A O 1
ATOM 650 N N . ASP A 1 85 ? -10.930 0.274 9.601 1.00 98.38 85 ASP A N 1
ATOM 651 C CA . ASP A 1 85 ? -11.464 -0.307 8.362 1.00 98.38 85 ASP A CA 1
ATOM 652 C C . ASP A 1 85 ? -10.694 -1.583 7.973 1.00 98.38 85 ASP A C 1
ATOM 654 O O . ASP A 1 85 ? -9.523 -1.515 7.585 1.00 98.38 85 ASP A O 1
ATOM 658 N N . GLU A 1 86 ? -11.357 -2.743 8.069 1.00 98.69 86 GLU A N 1
ATOM 659 C CA . GLU A 1 86 ? -10.768 -4.083 7.874 1.00 98.69 86 GLU A CA 1
ATOM 660 C C . GLU A 1 86 ? -10.065 -4.270 6.529 1.00 98.69 86 GLU A C 1
ATOM 662 O O . GLU A 1 86 ? -9.107 -5.029 6.434 1.00 98.69 86 GLU A O 1
ATOM 667 N N . PHE A 1 87 ? -10.442 -3.514 5.499 1.00 98.69 87 PHE A N 1
ATOM 668 C CA . PHE A 1 87 ? -9.750 -3.570 4.212 1.00 98.69 87 PHE A CA 1
ATOM 669 C C . PHE A 1 87 ? -8.248 -3.316 4.313 1.00 98.69 87 PHE A C 1
ATOM 671 O O . PHE A 1 87 ? -7.478 -3.900 3.550 1.00 98.69 87 PHE A O 1
ATOM 678 N N . TYR A 1 88 ? -7.828 -2.410 5.200 1.00 98.81 88 TYR A N 1
ATOM 679 C CA . TYR A 1 88 ? -6.408 -2.141 5.387 1.00 98.81 88 TYR A CA 1
ATOM 680 C C . TYR A 1 88 ? -5.721 -3.306 6.107 1.00 98.81 88 TYR A C 1
ATOM 682 O O . TYR A 1 88 ? -4.570 -3.600 5.809 1.00 98.81 88 TYR A O 1
ATOM 690 N N . LEU A 1 89 ? -6.419 -4.011 7.000 1.00 98.75 89 LEU A N 1
ATOM 691 C CA . LEU A 1 89 ? -5.882 -5.208 7.645 1.00 98.75 89 LEU A CA 1
ATOM 692 C C . LEU A 1 89 ? -5.749 -6.371 6.651 1.00 98.75 89 LEU A C 1
ATOM 694 O O . LEU A 1 89 ? -4.713 -7.036 6.625 1.00 98.75 89 LEU A O 1
ATOM 698 N N . ASP A 1 90 ? -6.736 -6.560 5.776 1.00 98.75 90 ASP A N 1
ATOM 699 C CA . ASP A 1 90 ? -6.654 -7.534 4.683 1.00 98.75 90 ASP A CA 1
ATOM 700 C C . ASP A 1 90 ? -5.484 -7.208 3.746 1.00 98.75 90 ASP A C 1
ATOM 702 O O . ASP A 1 90 ? -4.691 -8.077 3.402 1.00 98.75 90 ASP A O 1
ATOM 706 N N . ALA A 1 91 ? -5.331 -5.933 3.369 1.00 98.75 91 ALA A N 1
ATOM 707 C CA . ALA A 1 91 ? -4.237 -5.484 2.510 1.00 98.75 91 ALA A CA 1
ATOM 708 C C . ALA A 1 91 ? -2.856 -5.669 3.162 1.00 98.75 91 ALA A C 1
ATOM 710 O O . ALA A 1 91 ? -1.887 -5.985 2.475 1.00 98.75 91 ALA A O 1
ATOM 711 N N . ALA A 1 92 ? -2.756 -5.474 4.480 1.00 98.62 92 ALA A N 1
ATOM 712 C CA . ALA A 1 92 ? -1.539 -5.765 5.229 1.00 98.62 92 ALA A CA 1
ATOM 713 C C . ALA A 1 92 ? -1.237 -7.269 5.268 1.00 98.62 92 ALA A C 1
ATOM 715 O O . ALA A 1 92 ? -0.075 -7.649 5.167 1.00 98.62 92 ALA A O 1
ATOM 716 N N . THR A 1 93 ? -2.272 -8.105 5.388 1.00 98.62 93 THR A N 1
ATOM 717 C CA . THR A 1 93 ? -2.155 -9.571 5.385 1.00 98.62 93 THR A CA 1
ATOM 718 C C . THR A 1 93 ? -1.698 -10.093 4.026 1.00 98.62 93 THR A C 1
ATOM 720 O O . THR A 1 93 ? -0.848 -10.975 3.971 1.00 98.62 93 THR A O 1
ATOM 723 N N . ASP A 1 94 ? -2.197 -9.513 2.932 1.00 98.44 94 ASP A N 1
ATOM 724 C CA . ASP A 1 94 ? -1.731 -9.839 1.580 1.00 98.44 94 ASP A CA 1
ATOM 725 C C . ASP A 1 94 ? -0.234 -9.517 1.391 1.00 98.44 94 ASP A C 1
ATOM 727 O O . ASP A 1 94 ? 0.432 -10.151 0.579 1.00 98.44 94 ASP A O 1
ATOM 731 N N . ALA A 1 95 ? 0.297 -8.534 2.127 1.00 97.75 95 ALA A N 1
ATOM 732 C CA . ALA A 1 95 ? 1.687 -8.081 2.053 1.00 97.75 95 ALA A CA 1
ATOM 733 C C . ALA A 1 95 ? 2.630 -8.767 3.068 1.00 97.75 95 ALA A C 1
ATOM 735 O O . ALA A 1 95 ? 3.713 -8.234 3.334 1.00 97.75 95 ALA A O 1
ATOM 736 N N . ALA A 1 96 ? 2.218 -9.889 3.668 1.00 90.25 96 ALA A N 1
ATOM 737 C CA . ALA A 1 96 ? 2.964 -10.613 4.704 1.00 90.25 96 ALA A CA 1
ATOM 738 C C . ALA A 1 96 ? 3.770 -11.808 4.169 1.00 90.25 96 ALA A C 1
ATOM 740 O O . ALA A 1 96 ? 3.320 -12.468 3.207 1.00 90.25 96 ALA A O 1
#

pLDDT: mean 90.79, std 14.36, range [46.31, 98.81]

Secondary structure (DSSP, 8-state):
---PPPPPPPPHHHHHHHHHHHHHHHHHHIIIII-BTTB--SEE-TTS-SEESSSEEPTT----STTSHHHHHHHHHHHHHHH--HHHHHHHHHT-